Protein AF-A0A0F9YNB7-F1 (afdb_monomer)

Nearest PDB structures (foldseek):
  1le8-assembly1_B  TM=3.808E-01  e=6.053E+00  Saccharomyces cerevisiae
  2rp4-assembly1_A  TM=3.746E-01  e=2.799E+00  Drosophila melanogaster
  4u4y-assembly2_c7  TM=4.102E-01  e=6.883E+00  Saccharomyces cerevisiae S288C

Structure (mmCIF, N/CA/C/O backbone):
data_AF-A0A0F9YNB7-F1
#
_entry.id   AF-A0A0F9YNB7-F1
#
loop_
_atom_site.group_PDB
_atom_site.id
_atom_site.type_symbol
_atom_site.label_atom_id
_atom_site.label_alt_id
_atom_site.label_comp_id
_atom_site.label_asym_id
_atom_site.label_entity_id
_atom_site.label_seq_id
_atom_site.pdbx_PDB_ins_code
_atom_site.Cartn_x
_atom_site.Cartn_y
_atom_site.Cartn_z
_atom_site.occupancy
_atom_site.B_iso_or_equiv
_atom_site.auth_seq_id
_atom_site.auth_comp_id
_atom_site.auth_asym_id
_atom_site.auth_atom_id
_atom_site.pdbx_PDB_model_num
ATOM 1 N N . MET A 1 1 ? -14.348 35.117 2.933 1.00 34.31 1 MET A N 1
ATOM 2 C CA . MET A 1 1 ? -14.782 33.767 2.507 1.00 34.31 1 MET A CA 1
ATOM 3 C C . MET A 1 1 ? -13.696 32.760 2.862 1.00 34.31 1 MET A C 1
ATOM 5 O O . MET A 1 1 ? -12.648 32.767 2.231 1.00 34.31 1 MET A O 1
ATOM 9 N N . ARG A 1 2 ? -13.887 31.948 3.907 1.00 31.02 2 ARG A N 1
ATOM 10 C CA . ARG A 1 2 ? -12.967 30.849 4.240 1.00 31.02 2 ARG A CA 1
ATOM 11 C C . ARG A 1 2 ? -13.543 29.571 3.633 1.00 31.02 2 ARG A C 1
ATOM 13 O O . ARG A 1 2 ? -14.626 29.153 4.027 1.00 31.02 2 ARG A O 1
ATOM 20 N N . LYS A 1 3 ? -12.855 29.009 2.633 1.00 34.47 3 LYS A N 1
ATOM 21 C CA . LYS A 1 3 ? -13.161 27.686 2.072 1.00 34.47 3 LYS A CA 1
ATOM 22 C C . LYS A 1 3 ? -13.083 26.667 3.211 1.00 34.47 3 LYS A C 1
ATOM 24 O O . LYS A 1 3 ? -12.021 26.489 3.799 1.00 34.47 3 LYS A O 1
ATOM 29 N N . LEU A 1 4 ? -14.211 26.041 3.530 1.00 33.22 4 LEU A N 1
ATOM 30 C CA . LEU A 1 4 ? -14.267 24.866 4.390 1.00 33.22 4 LEU A CA 1
ATOM 31 C C . LEU A 1 4 ? -13.592 23.720 3.629 1.00 33.22 4 LEU A C 1
ATOM 33 O O . LEU A 1 4 ? -14.162 23.156 2.699 1.00 33.22 4 LEU A O 1
ATOM 37 N N . CYS A 1 5 ? -12.342 23.424 3.974 1.00 39.03 5 CYS A N 1
ATOM 38 C CA . CYS A 1 5 ? -11.707 22.179 3.571 1.00 39.03 5 CYS A CA 1
ATO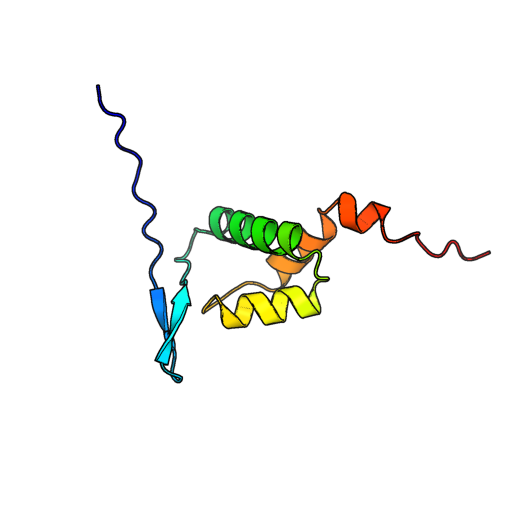M 39 C C . CYS A 1 5 ? -12.466 21.040 4.261 1.00 39.03 5 CYS A C 1
ATOM 41 O O . CYS A 1 5 ? -12.453 20.964 5.489 1.00 39.03 5 CYS A O 1
ATOM 43 N N . PHE A 1 6 ? -13.139 20.184 3.488 1.00 40.44 6 PHE A N 1
ATOM 44 C CA . PHE A 1 6 ? -13.721 18.938 3.986 1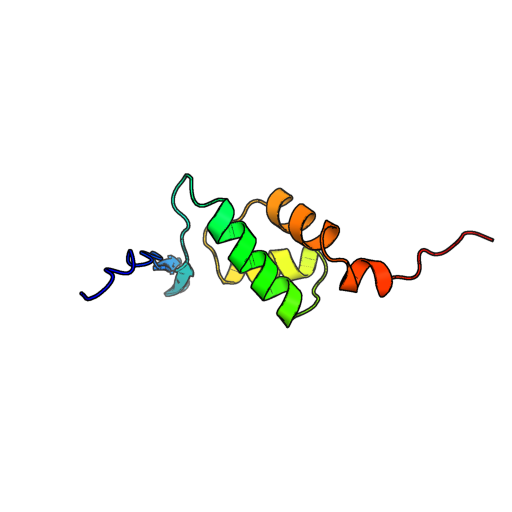.00 40.44 6 PHE A CA 1
ATOM 45 C C . PHE A 1 6 ? -12.631 18.154 4.729 1.00 40.44 6 PHE A C 1
ATOM 47 O O . PHE A 1 6 ? -11.629 17.739 4.140 1.00 40.44 6 PHE A O 1
ATOM 54 N N . GLY A 1 7 ? -12.781 18.046 6.049 1.00 39.44 7 GLY A N 1
ATOM 55 C CA . GLY A 1 7 ? -11.816 17.396 6.923 1.00 39.44 7 GLY A CA 1
ATOM 56 C C . GLY A 1 7 ? -11.657 15.927 6.546 1.00 39.44 7 GLY A C 1
ATOM 57 O O . GLY A 1 7 ? -12.621 15.169 6.559 1.00 39.44 7 GLY A O 1
ATOM 58 N N . ARG A 1 8 ? -10.421 15.532 6.226 1.00 53.91 8 ARG A N 1
ATOM 59 C CA . ARG A 1 8 ? -9.994 14.136 6.075 1.00 53.91 8 ARG A CA 1
ATOM 60 C C . ARG A 1 8 ? -10.201 13.407 7.405 1.00 53.91 8 ARG A C 1
ATOM 62 O O . ARG A 1 8 ? -9.323 13.455 8.263 1.00 53.91 8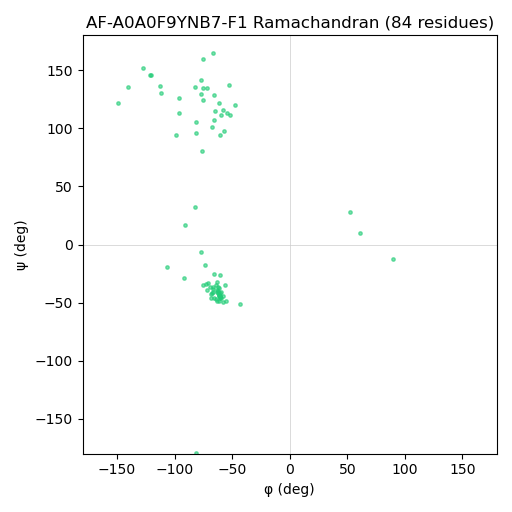 ARG A O 1
ATOM 69 N N . GLN A 1 9 ? -11.330 12.733 7.600 1.00 51.44 9 GLN A N 1
ATOM 70 C CA . GLN A 1 9 ? -11.472 11.783 8.705 1.00 51.44 9 GLN A CA 1
ATOM 71 C C . GLN A 1 9 ? -10.713 10.501 8.350 1.00 51.44 9 GLN A C 1
ATOM 73 O O . GLN A 1 9 ? -11.276 9.523 7.875 1.00 51.44 9 GLN A O 1
ATOM 78 N N . SER A 1 10 ? -9.394 10.519 8.536 1.00 57.03 10 SER A N 1
ATOM 79 C CA . SER A 1 10 ? -8.616 9.285 8.574 1.00 57.03 10 SER A CA 1
ATOM 80 C C . SER A 1 10 ? -8.746 8.687 9.967 1.00 57.03 10 SER A C 1
ATOM 82 O O . SER A 1 10 ? -8.154 9.209 10.914 1.00 57.03 10 SER A O 1
ATOM 84 N N . ASN A 1 11 ? -9.529 7.619 10.094 1.00 76.00 11 ASN A N 1
ATOM 85 C CA . ASN A 1 11 ? -9.686 6.920 11.362 1.00 76.00 11 ASN A CA 1
ATOM 86 C C . ASN A 1 11 ? -8.449 6.047 11.619 1.00 76.00 11 ASN A C 1
ATOM 88 O O . ASN A 1 11 ? -8.027 5.276 10.755 1.00 76.00 11 ASN A O 1
ATOM 92 N N . PHE A 1 12 ? -7.859 6.175 12.804 1.00 83.81 12 PHE A N 1
ATOM 93 C CA . PHE A 1 12 ? -6.771 5.321 13.273 1.00 83.81 12 PHE A CA 1
ATOM 94 C C . PHE A 1 12 ? -7.275 4.476 14.437 1.00 83.81 12 PHE A C 1
ATOM 96 O O . PHE A 1 12 ? -7.938 4.993 15.332 1.00 83.81 12 PHE A O 1
ATOM 103 N N . PHE A 1 13 ? -6.927 3.193 14.444 1.00 83.75 13 PHE A N 1
ATOM 104 C CA . PHE A 1 13 ? -7.262 2.276 15.532 1.00 83.75 13 PHE A CA 1
ATOM 105 C C . PHE A 1 13 ? -6.002 1.564 16.017 1.00 83.75 13 PHE A C 1
ATOM 107 O O . PHE A 1 13 ? -5.057 1.374 15.249 1.00 83.75 13 PHE A O 1
ATOM 114 N N . LYS A 1 14 ? -5.976 1.171 17.293 1.00 85.75 14 LYS A N 1
ATOM 115 C CA . LYS A 1 14 ? -4.921 0.297 17.815 1.00 85.75 14 LYS A CA 1
ATOM 116 C C . LYS A 1 14 ? -5.162 -1.133 17.348 1.00 85.75 14 LYS A C 1
ATOM 118 O O . LYS A 1 14 ? -6.290 -1.618 17.405 1.00 85.75 14 LYS A O 1
ATOM 123 N N . ASN A 1 15 ? -4.113 -1.803 16.884 1.00 79.94 15 ASN A N 1
ATOM 124 C CA . ASN A 1 15 ? -4.140 -3.244 16.674 1.00 79.94 15 ASN A CA 1
ATOM 125 C C . ASN A 1 15 ? -3.884 -3.994 17.998 1.00 79.94 15 ASN A C 1
ATOM 127 O O . ASN A 1 15 ? -3.696 -3.380 19.046 1.00 79.94 15 ASN A O 1
ATOM 131 N N . VAL A 1 16 ? -3.874 -5.329 17.936 1.00 82.50 16 VAL A N 1
ATOM 132 C CA . VAL A 1 16 ? -3.652 -6.211 19.101 1.00 82.50 16 VAL A CA 1
ATOM 133 C C . VAL A 1 16 ? -2.283 -5.980 19.759 1.00 82.50 16 VAL A C 1
ATOM 135 O O . VAL A 1 16 ? -2.144 -6.169 20.959 1.00 82.50 16 VAL A O 1
ATOM 138 N N . ASP A 1 17 ? -1.304 -5.491 18.994 1.00 86.50 17 ASP A N 1
ATOM 139 C CA . ASP A 1 17 ? 0.048 -5.153 19.461 1.00 86.50 17 ASP A CA 1
ATOM 140 C C . ASP A 1 17 ? 0.172 -3.681 19.914 1.00 86.50 17 ASP A C 1
ATOM 142 O O . ASP A 1 17 ? 1.268 -3.128 19.940 1.00 86.50 17 ASP A O 1
ATOM 146 N N . GLU A 1 18 ? -0.954 -3.009 20.170 1.00 84.69 18 GLU A N 1
ATOM 147 C CA . GLU A 1 18 ? -1.067 -1.592 20.551 1.00 84.69 18 GLU A CA 1
ATOM 148 C C . GLU A 1 18 ? -0.546 -0.553 19.537 1.00 84.69 18 GLU A C 1
ATOM 150 O O . GLU A 1 18 ? -0.518 0.646 19.827 1.00 84.69 18 GLU A O 1
ATOM 155 N N . ASN A 1 19 ? -0.214 -0.967 18.313 1.00 84.88 19 ASN A N 1
ATOM 156 C CA . ASN A 1 19 ? 0.215 -0.073 17.242 1.00 84.88 19 ASN A CA 1
ATOM 157 C C . ASN A 1 19 ? -0.980 0.567 16.532 1.00 84.88 19 ASN A C 1
ATOM 159 O O . ASN A 1 19 ? -1.942 -0.110 16.158 1.00 84.88 19 ASN A O 1
ATOM 163 N N . TYR A 1 20 ? -0.896 1.872 16.274 1.00 87.31 20 TYR A N 1
ATOM 164 C CA . TYR A 1 20 ? -1.916 2.575 15.504 1.00 87.31 20 TYR A CA 1
ATOM 165 C C . TYR A 1 20 ? -1.789 2.266 14.015 1.00 87.31 20 TYR A C 1
ATOM 167 O O . TYR A 1 20 ? -0.758 2.529 13.397 1.00 87.31 20 TYR A O 1
ATOM 175 N N . LYS A 1 21 ? -2.876 1.773 13.425 1.00 91.00 21 LYS A N 1
ATOM 176 C CA . LYS A 1 21 ? -3.010 1.597 11.980 1.00 91.00 21 LYS A CA 1
ATOM 177 C C . LYS A 1 21 ? -4.179 2.409 11.458 1.00 91.00 21 LYS A C 1
ATOM 179 O O . LYS A 1 21 ? -5.199 2.572 12.130 1.00 91.00 21 LYS A O 1
ATOM 184 N N . ARG A 1 22 ? -4.031 2.911 10.238 1.00 89.69 22 ARG A N 1
ATOM 185 C CA . ARG A 1 22 ? -5.087 3.642 9.545 1.00 89.69 22 ARG A CA 1
ATOM 186 C C . ARG A 1 22 ? -6.125 2.664 8.991 1.00 89.69 22 ARG A C 1
ATOM 188 O O . ARG A 1 22 ? -5.795 1.582 8.500 1.00 89.69 22 ARG A O 1
ATOM 195 N N . VAL A 1 23 ? -7.386 3.066 9.080 1.00 88.06 23 VAL A N 1
ATOM 196 C CA . VAL A 1 23 ? -8.537 2.366 8.517 1.00 88.06 23 VAL A CA 1
ATOM 197 C C . VAL A 1 23 ? -9.105 3.209 7.388 1.00 88.06 23 VAL A C 1
ATOM 199 O O . VAL A 1 23 ? -9.364 4.400 7.556 1.00 88.06 23 VAL A O 1
ATOM 202 N N . PHE A 1 24 ? -9.315 2.566 6.247 1.00 86.81 24 PHE A N 1
ATOM 203 C CA . PHE A 1 24 ? -10.112 3.114 5.163 1.00 86.81 24 PHE A CA 1
ATOM 204 C C . PHE A 1 24 ? -11.522 2.551 5.295 1.00 86.81 24 PHE A C 1
ATOM 206 O O . PHE A 1 24 ? -11.689 1.333 5.390 1.00 86.81 24 PHE A O 1
ATOM 213 N N . VAL A 1 25 ? -12.519 3.431 5.340 1.00 83.56 25 VAL A N 1
ATOM 214 C CA . VAL A 1 25 ? -13.922 3.015 5.261 1.00 83.56 25 VAL A CA 1
ATOM 215 C C . VAL A 1 25 ? -14.276 2.637 3.825 1.00 83.56 25 VAL A C 1
ATOM 217 O O . VAL A 1 25 ? -13.578 2.999 2.872 1.00 83.56 25 VAL A O 1
ATOM 220 N N . GLU A 1 26 ? -15.343 1.858 3.683 1.00 79.81 26 GLU A N 1
ATOM 221 C CA . GLU A 1 26 ? -15.857 1.436 2.384 1.00 79.81 26 GLU A CA 1
ATOM 222 C C . GLU A 1 26 ? -16.080 2.646 1.458 1.00 79.81 26 GLU A C 1
ATOM 224 O O . GLU A 1 26 ? -16.535 3.703 1.891 1.00 79.81 26 GLU A O 1
ATOM 229 N N . GLY A 1 27 ? -15.689 2.509 0.188 1.00 82.38 27 GLY A N 1
ATOM 230 C CA . GLY A 1 27 ? -15.752 3.586 -0.807 1.00 82.38 27 GLY A CA 1
ATOM 231 C C . GLY A 1 27 ? -14.508 4.481 -0.902 1.00 82.38 27 GLY A C 1
ATOM 232 O O . GLY A 1 27 ? -14.354 5.168 -1.907 1.00 82.38 27 GLY A O 1
ATOM 233 N N . MET A 1 28 ? -13.565 4.429 0.050 1.00 88.19 28 MET A N 1
ATOM 234 C CA . MET A 1 28 ? -12.327 5.240 0.020 1.00 88.19 28 MET A CA 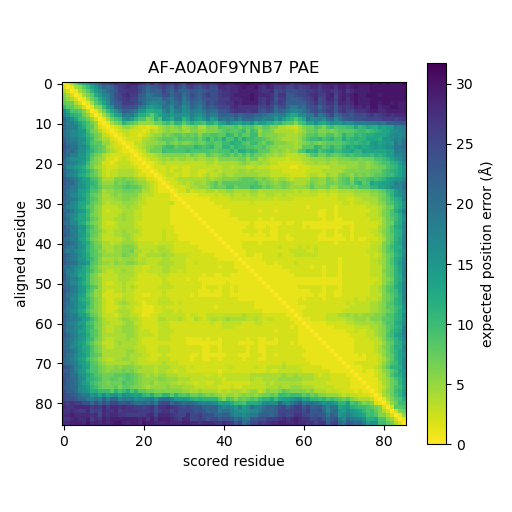1
ATOM 235 C C . MET A 1 28 ? -11.197 4.650 -0.850 1.00 88.19 28 MET A C 1
ATOM 237 O O . MET A 1 28 ? -10.007 4.760 -0.531 1.00 88.19 28 MET A O 1
ATOM 241 N N . THR A 1 29 ? -11.535 3.954 -1.937 1.00 88.88 29 THR A N 1
ATOM 242 C CA . THR A 1 29 ? 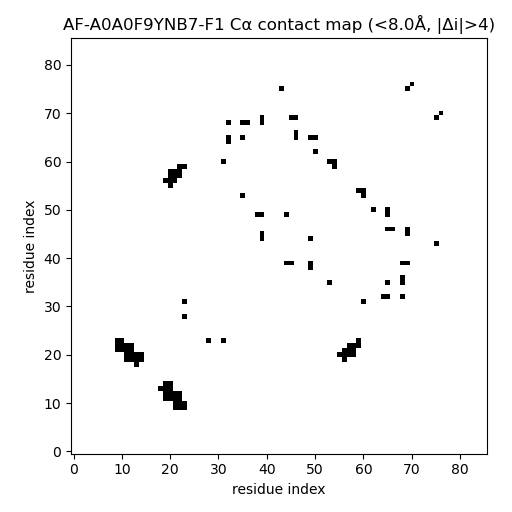-10.545 3.264 -2.782 1.00 88.88 29 THR A CA 1
ATOM 243 C C . THR A 1 29 ? -9.580 4.246 -3.451 1.00 88.88 29 THR A C 1
ATOM 245 O O . THR A 1 29 ? -8.392 3.946 -3.582 1.00 88.88 29 THR A O 1
ATOM 248 N N . THR A 1 30 ? -10.053 5.434 -3.833 1.00 90.75 30 THR A N 1
ATOM 249 C CA . THR A 1 30 ? -9.220 6.465 -4.471 1.00 90.75 30 THR A CA 1
ATOM 250 C C . THR A 1 30 ? -8.189 7.034 -3.498 1.00 90.75 30 THR A C 1
ATOM 252 O O . THR A 1 30 ? -7.008 7.121 -3.831 1.00 90.75 30 THR A O 1
ATOM 255 N N . GLU A 1 31 ? -8.596 7.371 -2.276 1.00 90.50 31 GLU A N 1
ATOM 256 C CA . GLU A 1 31 ? -7.706 7.856 -1.219 1.00 90.50 31 GLU A CA 1
ATOM 257 C C . GLU A 1 31 ? -6.665 6.801 -0.858 1.00 90.50 31 GLU A C 1
ATOM 259 O O . GLU A 1 31 ? -5.476 7.105 -0.744 1.00 90.50 31 GLU A O 1
ATOM 264 N N . MET A 1 32 ? -7.104 5.548 -0.748 1.00 92.62 32 MET A N 1
ATOM 265 C CA . MET A 1 32 ? -6.223 4.416 -0.511 1.00 92.62 32 MET A CA 1
ATOM 266 C C . MET A 1 32 ? -5.182 4.276 -1.632 1.00 92.62 32 MET A C 1
ATOM 268 O O . MET A 1 32 ? -3.991 4.143 -1.349 1.00 92.62 32 MET A O 1
ATOM 272 N N . LYS A 1 33 ? -5.597 4.373 -2.904 1.00 94.94 33 LYS A N 1
ATOM 273 C CA . LYS A 1 33 ? -4.682 4.336 -4.057 1.00 94.94 33 LYS A CA 1
ATOM 274 C C . LYS A 1 33 ? -3.666 5.477 -4.005 1.00 94.94 33 LYS A C 1
ATOM 276 O O . LYS A 1 33 ? -2.479 5.224 -4.193 1.00 94.94 33 LYS A O 1
ATOM 281 N N . LEU A 1 34 ? -4.097 6.700 -3.691 1.00 94.69 34 LEU A N 1
ATOM 282 C CA . LEU A 1 34 ? -3.214 7.868 -3.576 1.00 94.69 34 LEU A CA 1
ATOM 283 C C . LEU A 1 34 ? -2.163 7.708 -2.468 1.00 94.69 34 LEU A C 1
ATOM 285 O O . LEU A 1 34 ? -0.991 8.045 -2.667 1.00 94.69 34 LEU A O 1
ATOM 289 N N . GLU A 1 35 ? -2.546 7.172 -1.310 1.00 94.38 35 GLU A N 1
ATOM 290 C CA . GLU A 1 35 ? -1.591 6.904 -0.233 1.00 94.38 35 GLU A CA 1
ATOM 291 C C . GLU A 1 35 ? -0.572 5.831 -0.625 1.00 94.38 35 GLU A C 1
ATOM 293 O O . GLU A 1 35 ? 0.634 6.038 -0.464 1.00 94.38 35 GLU A O 1
ATOM 298 N N . VAL A 1 36 ? -1.025 4.721 -1.215 1.00 96.31 36 VAL A N 1
ATOM 299 C CA . VAL A 1 36 ? -0.126 3.655 -1.681 1.00 96.31 36 VAL A CA 1
ATOM 300 C C . VAL A 1 36 ? 0.808 4.163 -2.783 1.00 96.31 36 VAL A C 1
ATOM 302 O O . VAL A 1 36 ? 1.997 3.845 -2.759 1.00 96.31 36 VAL A O 1
ATOM 305 N N . GLN A 1 37 ? 0.327 5.000 -3.708 1.00 96.88 37 GLN A N 1
ATOM 306 C CA . GLN A 1 37 ? 1.168 5.661 -4.715 1.00 96.88 37 GLN A CA 1
ATOM 307 C C . GLN A 1 37 ? 2.235 6.546 -4.070 1.00 96.88 37 GLN A C 1
ATOM 309 O O . GLN A 1 37 ? 3.390 6.524 -4.496 1.00 96.88 37 GLN A O 1
ATOM 314 N N . THR A 1 38 ? 1.876 7.296 -3.028 1.00 95.88 38 THR A N 1
ATOM 315 C CA . THR A 1 38 ? 2.817 8.154 -2.297 1.00 95.88 38 THR A CA 1
ATOM 316 C C . THR A 1 38 ? 3.904 7.318 -1.617 1.00 95.88 38 THR A C 1
ATOM 318 O O . THR A 1 38 ? 5.093 7.597 -1.784 1.00 95.88 38 THR A O 1
ATOM 321 N N . LEU A 1 39 ? 3.517 6.242 -0.923 1.00 96.44 39 LEU A N 1
ATOM 322 C CA . LEU A 1 39 ? 4.456 5.307 -0.297 1.00 96.44 39 LEU A CA 1
ATOM 323 C C . LEU A 1 39 ? 5.372 4.633 -1.322 1.00 96.44 39 LEU A C 1
ATOM 325 O O . LEU A 1 39 ? 6.582 4.535 -1.097 1.00 96.44 39 LEU A O 1
ATOM 329 N N . HIS A 1 40 ? 4.808 4.187 -2.447 1.00 97.12 40 HIS A N 1
ATOM 330 C CA . HIS A 1 40 ? 5.563 3.564 -3.524 1.00 97.12 40 HIS A CA 1
ATOM 331 C C . HIS A 1 40 ? 6.591 4.529 -4.111 1.00 97.12 40 HIS A C 1
ATOM 333 O O . HIS A 1 40 ? 7.755 4.163 -4.197 1.00 97.12 40 HIS A O 1
ATOM 339 N N . ARG A 1 41 ? 6.207 5.768 -4.442 1.00 94.81 41 ARG A N 1
ATOM 340 C CA . ARG A 1 41 ? 7.128 6.772 -5.003 1.00 94.81 41 ARG A CA 1
ATOM 341 C C . ARG A 1 41 ? 8.265 7.132 -4.052 1.00 94.81 41 ARG A C 1
ATOM 343 O O . ARG A 1 41 ? 9.383 7.350 -4.503 1.00 94.81 41 ARG A O 1
ATOM 350 N N . HIS A 1 42 ? 7.994 7.182 -2.749 1.00 95.88 42 HIS A N 1
ATOM 351 C CA . HIS A 1 42 ? 9.019 7.499 -1.757 1.00 95.88 42 HIS A CA 1
ATOM 352 C C . HIS A 1 42 ? 10.060 6.378 -1.607 1.00 95.88 42 HIS A C 1
ATOM 354 O O . HIS A 1 42 ? 11.241 6.651 -1.427 1.00 95.88 42 HIS A O 1
ATOM 360 N N . ASN A 1 43 ? 9.632 5.115 -1.698 1.00 94.75 43 ASN A N 1
ATOM 361 C CA . ASN A 1 43 ? 10.486 3.962 -1.391 1.00 94.75 43 ASN A CA 1
ATOM 362 C C . ASN A 1 43 ? 10.960 3.176 -2.625 1.00 94.75 43 ASN A C 1
ATOM 364 O O . ASN A 1 43 ? 11.895 2.386 -2.531 1.00 94.75 43 ASN A O 1
ATOM 368 N N . ASN A 1 44 ? 10.283 3.334 -3.763 1.00 94.19 44 ASN A N 1
ATOM 369 C CA . ASN A 1 44 ? 10.441 2.554 -4.996 1.00 94.19 44 ASN A CA 1
ATOM 370 C C . ASN A 1 44 ? 10.359 1.030 -4.781 1.00 94.19 44 ASN A C 1
ATOM 372 O O . ASN A 1 44 ? 10.944 0.234 -5.514 1.00 94.19 44 ASN A O 1
ATOM 376 N N . TYR A 1 45 ? 9.631 0.599 -3.748 1.00 95.56 45 TYR A N 1
ATOM 377 C CA . TYR A 1 45 ? 9.486 -0.815 -3.420 1.00 95.56 45 TYR A CA 1
ATOM 378 C C . TYR A 1 45 ? 8.603 -1.540 -4.432 1.00 95.56 45 TYR A C 1
ATOM 380 O O . TYR A 1 45 ? 7.503 -1.087 -4.747 1.00 95.56 45 TYR A O 1
ATOM 388 N N . GLY A 1 46 ? 9.054 -2.719 -4.865 1.00 93.12 46 GLY A N 1
ATOM 389 C CA . GLY A 1 46 ? 8.231 -3.647 -5.636 1.00 93.12 46 GLY A CA 1
ATOM 390 C C . GLY A 1 46 ? 7.065 -4.220 -4.821 1.00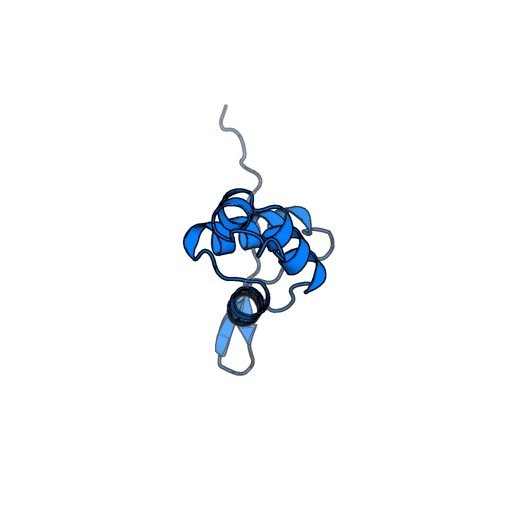 93.12 46 GLY A C 1
ATOM 391 O O . GLY A 1 46 ? 7.060 -4.180 -3.587 1.00 93.12 46 GLY A O 1
ATOM 392 N N . HIS A 1 47 ? 6.100 -4.811 -5.528 1.00 94.12 47 HIS A N 1
ATOM 393 C CA . HIS A 1 47 ? 4.801 -5.255 -5.007 1.00 94.12 47 HIS A CA 1
ATOM 394 C C . HIS A 1 47 ? 4.851 -5.973 -3.645 1.00 94.12 47 HIS A C 1
ATOM 396 O O . HIS A 1 47 ? 4.134 -5.581 -2.728 1.00 94.12 47 HIS A O 1
ATOM 402 N N . ASN A 1 48 ? 5.700 -6.993 -3.470 1.00 96.00 48 ASN A N 1
ATOM 403 C CA . ASN A 1 48 ? 5.721 -7.771 -2.223 1.00 96.00 48 ASN A CA 1
ATOM 404 C C . ASN A 1 48 ? 6.219 -6.955 -1.020 1.00 96.00 48 ASN A C 1
ATOM 406 O O . ASN A 1 48 ? 5.637 -7.033 0.063 1.00 96.00 48 ASN A O 1
ATOM 410 N N . ARG A 1 49 ? 7.271 -6.149 -1.208 1.00 96.62 49 ARG A N 1
ATOM 411 C CA . ARG A 1 49 ? 7.830 -5.315 -0.136 1.00 96.62 49 ARG A CA 1
ATOM 412 C C . ARG A 1 49 ? 6.894 -4.154 0.196 1.00 96.62 49 ARG A C 1
ATOM 414 O O . ARG A 1 49 ? 6.683 -3.863 1.370 1.00 96.62 49 ARG A O 1
ATOM 421 N N . LEU A 1 50 ? 6.275 -3.555 -0.821 1.00 97.50 50 LEU A N 1
ATOM 422 C CA . LEU A 1 50 ? 5.258 -2.523 -0.634 1.00 97.50 50 LEU A CA 1
ATOM 423 C C . LEU A 1 50 ? 4.021 -3.069 0.093 1.00 97.50 50 LEU A C 1
ATOM 425 O O . LEU A 1 50 ? 3.520 -2.414 1.001 1.00 97.50 50 LEU A O 1
ATOM 429 N N . TYR A 1 51 ? 3.565 -4.283 -0.235 1.00 96.94 51 TYR A N 1
ATOM 430 C CA . TYR A 1 51 ? 2.469 -4.933 0.489 1.00 96.94 51 TYR A CA 1
ATOM 431 C C . TYR A 1 51 ? 2.809 -5.164 1.963 1.00 96.94 51 TYR A C 1
ATOM 433 O O . TYR A 1 51 ? 1.986 -4.870 2.828 1.00 96.94 51 TYR A O 1
ATOM 441 N N . GLY A 1 52 ? 4.030 -5.621 2.262 1.00 96.50 52 GLY A N 1
ATOM 442 C CA . GLY A 1 52 ? 4.513 -5.760 3.637 1.00 96.50 52 GLY A CA 1
ATOM 443 C C . GLY A 1 52 ? 4.425 -4.450 4.426 1.00 96.50 52 GLY A C 1
ATOM 444 O O . GLY A 1 52 ? 3.847 -4.437 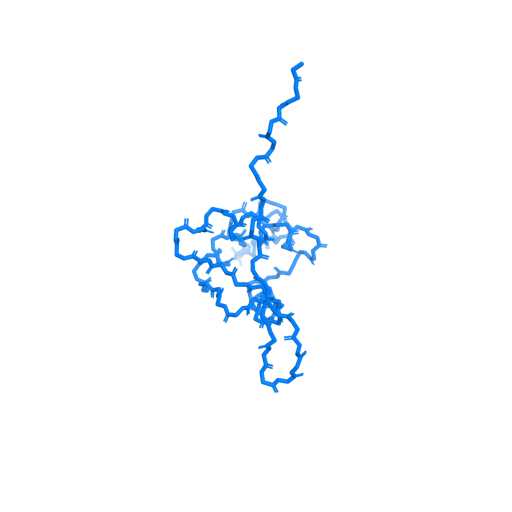5.512 1.00 96.50 52 GLY A O 1
ATOM 445 N N . LEU A 1 53 ? 4.910 -3.349 3.842 1.00 95.75 53 LEU A N 1
ATOM 446 C CA . LEU A 1 53 ? 4.813 -2.010 4.432 1.00 95.75 53 LEU A CA 1
ATOM 447 C C . LEU A 1 53 ? 3.352 -1.580 4.637 1.00 95.75 53 LEU A C 1
ATOM 449 O O . LEU A 1 53 ? 2.976 -1.136 5.718 1.00 95.75 53 LEU A O 1
ATOM 453 N N . CYS A 1 54 ? 2.494 -1.775 3.634 1.00 95.75 54 CYS A N 1
ATOM 454 C CA . CYS A 1 54 ? 1.081 -1.412 3.730 1.00 95.75 54 CYS A CA 1
ATOM 455 C C . CYS A 1 54 ? 0.359 -2.186 4.846 1.00 95.75 54 CYS A C 1
ATOM 457 O O . CYS A 1 54 ? -0.440 -1.595 5.563 1.00 95.75 54 CYS A O 1
ATOM 459 N N . LYS A 1 55 ? 0.671 -3.470 5.076 1.00 94.19 55 LYS A N 1
ATOM 460 C CA . LYS A 1 55 ? 0.095 -4.225 6.209 1.00 94.19 55 LYS A CA 1
ATOM 461 C C . LYS A 1 55 ? 0.533 -3.708 7.581 1.00 94.19 55 LYS A C 1
ATOM 463 O O . LYS A 1 55 ? -0.144 -3.977 8.575 1.00 94.19 55 LYS A O 1
ATOM 468 N N . GLN A 1 56 ? 1.688 -3.052 7.672 1.00 92.88 56 GLN A N 1
ATOM 469 C CA . GLN A 1 56 ? 2.143 -2.444 8.923 1.00 92.88 56 GLN A CA 1
ATOM 470 C C . GLN A 1 56 ? 1.374 -1.154 9.214 1.00 92.88 56 GLN A C 1
ATOM 472 O O . GLN A 1 56 ? 1.055 -0.900 10.368 1.00 92.88 56 GLN A O 1
ATOM 477 N N . LEU A 1 57 ? 1.024 -0.393 8.175 1.00 92.00 57 LEU A N 1
ATOM 478 C CA . LEU A 1 57 ? 0.391 0.923 8.297 1.00 92.00 57 LEU A CA 1
ATOM 479 C C . LEU A 1 57 ? -1.143 0.877 8.287 1.00 92.00 57 LEU A C 1
ATOM 481 O O . LEU A 1 57 ? -1.789 1.736 8.889 1.00 92.00 57 LEU A O 1
ATOM 485 N N . TYR A 1 58 ? -1.729 -0.115 7.618 1.00 92.50 58 TYR A N 1
ATOM 486 C CA . TYR A 1 58 ? -3.163 -0.196 7.355 1.00 92.50 58 TYR A CA 1
ATOM 487 C C . TYR A 1 58 ? -3.771 -1.477 7.922 1.00 92.50 58 TYR A C 1
ATOM 489 O O . TYR A 1 58 ? -3.143 -2.538 7.911 1.00 92.50 58 TYR A O 1
ATOM 497 N N . PHE A 1 59 ? -5.017 -1.389 8.390 1.00 90.44 59 PHE A N 1
ATOM 498 C CA . PHE A 1 59 ? -5.780 -2.571 8.812 1.00 90.44 59 PHE A CA 1
ATOM 499 C C . PHE A 1 59 ? -6.146 -3.478 7.641 1.00 90.44 59 PHE A C 1
ATOM 501 O O . PHE A 1 59 ? -6.045 -4.697 7.746 1.00 90.44 59 PHE A O 1
ATOM 508 N N . SER A 1 60 ? -6.565 -2.876 6.531 1.00 89.44 60 SER A N 1
ATOM 509 C CA . SER A 1 60 ? -6.939 -3.582 5.313 1.00 89.44 60 SER A CA 1
ATOM 510 C C . SER A 1 60 ? -6.434 -2.812 4.103 1.00 89.44 60 SER A C 1
ATOM 512 O O . SER A 1 60 ? -6.532 -1.586 4.047 1.00 89.44 60 SER A O 1
ATOM 514 N N . ILE A 1 61 ? -5.862 -3.545 3.153 1.00 92.06 61 ILE A N 1
ATOM 515 C CA . ILE A 1 61 ? -5.370 -3.021 1.883 1.00 92.06 61 ILE A CA 1
ATOM 516 C C . ILE A 1 61 ? -5.516 -4.125 0.818 1.00 92.06 61 ILE A C 1
ATOM 518 O O . ILE A 1 61 ? -4.966 -5.221 0.991 1.00 92.06 61 ILE A O 1
ATOM 522 N N . PRO A 1 62 ? -6.252 -3.895 -0.285 1.00 93.62 62 PRO A N 1
ATOM 523 C CA . PRO A 1 62 ? -6.373 -4.871 -1.356 1.00 93.62 62 PRO A CA 1
ATOM 524 C C . PRO A 1 62 ? -5.030 -5.080 -2.048 1.00 93.62 62 PRO A C 1
ATOM 526 O O . PRO A 1 62 ? -4.390 -4.138 -2.515 1.00 93.62 62 PRO A O 1
ATOM 529 N N . ARG A 1 63 ? -4.611 -6.340 -2.182 1.00 94.88 63 ARG A N 1
ATOM 530 C CA . ARG A 1 63 ? -3.356 -6.671 -2.870 1.00 94.88 63 ARG A CA 1
ATOM 531 C C . ARG A 1 63 ? -3.375 -6.272 -4.351 1.00 94.88 63 ARG A C 1
ATOM 533 O O . ARG A 1 63 ? -2.344 -5.881 -4.889 1.00 94.88 63 ARG A O 1
ATOM 540 N N . LEU A 1 64 ? -4.551 -6.327 -4.982 1.00 95.44 64 LEU A N 1
ATOM 541 C CA . LEU A 1 64 ? -4.761 -5.884 -6.364 1.00 95.44 64 LEU A CA 1
ATOM 542 C C . LEU A 1 64 ? -4.447 -4.394 -6.541 1.00 95.44 64 LEU A C 1
ATOM 544 O O . LEU A 1 64 ? -3.700 -4.050 -7.448 1.00 95.44 64 LEU A O 1
ATOM 548 N N . LEU A 1 65 ? -4.897 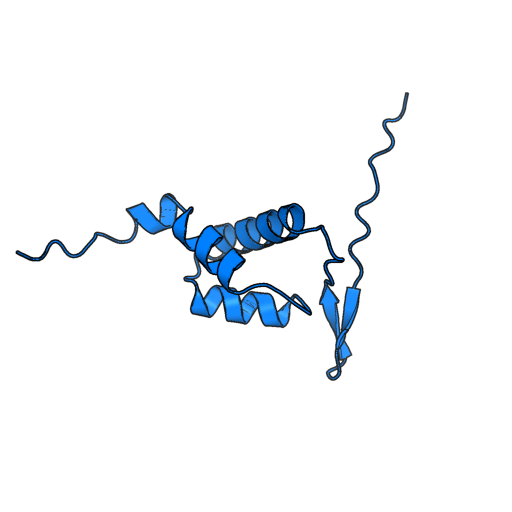-3.541 -5.616 1.00 95.44 65 LEU A N 1
ATOM 549 C CA . LEU A 1 65 ? -4.619 -2.102 -5.651 1.00 95.44 65 LEU A CA 1
ATOM 550 C C . LEU A 1 65 ? -3.111 -1.818 -5.601 1.00 95.44 65 LEU A C 1
ATOM 552 O O . LEU A 1 65 ? -2.608 -0.981 -6.342 1.00 95.44 65 LEU A O 1
ATOM 556 N N . ILE A 1 66 ? -2.355 -2.551 -4.781 1.00 96.38 66 ILE A N 1
ATOM 557 C CA . ILE A 1 66 ? -0.892 -2.395 -4.727 1.00 96.38 66 ILE A CA 1
ATOM 558 C C . ILE A 1 66 ? -0.239 -2.843 -6.036 1.00 96.38 66 ILE A C 1
ATOM 560 O O . ILE A 1 66 ? 0.691 -2.195 -6.517 1.00 96.38 66 ILE A O 1
ATOM 564 N N . ARG A 1 67 ? -0.717 -3.947 -6.622 1.00 96.19 67 ARG A N 1
ATOM 565 C CA . ARG A 1 67 ? -0.228 -4.432 -7.917 1.00 96.19 67 ARG A CA 1
ATOM 566 C C . ARG A 1 67 ? -0.454 -3.395 -9.017 1.00 96.19 67 ARG A C 1
ATOM 568 O O . ARG A 1 67 ? 0.476 -3.151 -9.780 1.00 96.19 67 ARG A O 1
ATOM 575 N N . GLU A 1 68 ? -1.635 -2.784 -9.070 1.00 95.81 68 GLU A N 1
ATOM 576 C CA . GLU A 1 68 ? -1.947 -1.691 -9.999 1.00 95.81 68 GLU A CA 1
ATOM 577 C C . GLU A 1 68 ? -0.990 -0.513 -9.813 1.00 95.81 68 GLU A C 1
ATOM 579 O O . GLU A 1 68 ? -0.363 -0.080 -10.774 1.00 95.81 68 GLU A O 1
ATOM 584 N N . VAL A 1 69 ? -0.788 -0.053 -8.573 1.00 96.12 69 VAL A N 1
ATOM 585 C CA . VAL A 1 69 ? 0.127 1.062 -8.282 1.00 96.12 69 VAL A CA 1
ATOM 586 C C . VAL A 1 69 ? 1.553 0.782 -8.757 1.00 96.12 69 VAL A C 1
ATOM 588 O O . VAL A 1 69 ? 2.184 1.658 -9.346 1.00 96.12 69 VAL A O 1
ATOM 591 N N . CYS A 1 70 ? 2.074 -0.423 -8.517 1.00 94.38 70 CYS A N 1
ATOM 592 C CA . CYS A 1 70 ? 3.407 -0.786 -8.996 1.00 94.38 70 CYS A CA 1
ATOM 593 C C . CYS A 1 70 ? 3.472 -0.870 -10.529 1.00 94.38 70 CYS A C 1
ATOM 595 O O . CYS A 1 70 ? 4.484 -0.480 -11.104 1.00 94.38 70 CYS A O 1
ATOM 597 N N . ALA A 1 71 ? 2.423 -1.378 -11.183 1.00 93.31 71 ALA A N 1
ATOM 598 C CA . ALA A 1 71 ? 2.372 -1.517 -12.638 1.00 93.31 71 ALA A CA 1
ATOM 599 C C . ALA A 1 71 ? 2.251 -0.164 -13.363 1.00 93.31 71 ALA A C 1
ATOM 601 O O . ALA A 1 71 ? 2.817 0.006 -14.436 1.00 93.31 71 ALA A O 1
ATOM 602 N N . GLU A 1 72 ? 1.561 0.808 -12.762 1.00 94.44 72 GLU A N 1
ATOM 603 C CA . GLU A 1 72 ? 1.387 2.169 -13.294 1.00 94.44 72 GLU A CA 1
ATOM 604 C C . GLU A 1 72 ? 2.630 3.066 -13.101 1.00 94.44 72 GLU A C 1
ATOM 606 O O . GLU A 1 72 ? 2.670 4.203 -13.577 1.00 94.44 72 GLU A O 1
ATOM 611 N N . CYS A 1 73 ? 3.655 2.602 -12.378 1.00 94.12 73 CYS A N 1
ATOM 612 C CA . CYS A 1 73 ? 4.829 3.413 -12.071 1.00 94.12 73 CYS A CA 1
ATOM 613 C C . CYS A 1 73 ? 5.835 3.440 -13.233 1.00 94.12 73 CYS A C 1
ATOM 615 O O . CYS A 1 73 ? 6.722 2.591 -13.336 1.00 94.12 73 CYS A O 1
ATOM 617 N N . ASN A 1 74 ? 5.753 4.482 -14.064 1.00 90.12 74 ASN A N 1
ATOM 618 C CA . ASN A 1 74 ? 6.657 4.688 -15.205 1.00 90.12 74 ASN A CA 1
ATOM 619 C C . ASN A 1 74 ? 8.147 4.712 -14.820 1.00 90.12 74 ASN A C 1
ATOM 621 O O . ASN A 1 74 ? 8.978 4.212 -15.573 1.00 90.12 74 ASN A O 1
ATOM 625 N N . ILE A 1 75 ? 8.489 5.252 -13.645 1.00 90.12 75 ILE A N 1
ATOM 626 C CA . ILE A 1 75 ? 9.879 5.310 -13.163 1.00 90.12 75 ILE A CA 1
ATOM 627 C C . ILE A 1 75 ? 10.420 3.891 -12.956 1.00 90.12 75 ILE A C 1
ATOM 629 O O . ILE A 1 75 ? 11.493 3.549 -13.447 1.00 90.12 75 ILE A O 1
ATOM 633 N N . CYS A 1 76 ? 9.655 3.040 -12.267 1.00 90.50 76 CYS A N 1
ATOM 634 C CA . CYS A 1 76 ? 10.043 1.651 -12.048 1.00 90.50 76 CYS A CA 1
ATOM 635 C C . CYS A 1 76 ? 10.061 0.848 -13.354 1.00 90.50 76 CYS A C 1
ATOM 637 O O . CYS A 1 76 ? 10.953 0.021 -13.530 1.00 90.50 76 CYS A O 1
ATOM 639 N N . ALA A 1 77 ? 9.124 1.110 -14.271 1.00 87.06 77 ALA A N 1
ATOM 640 C CA . ALA A 1 77 ? 9.086 0.462 -15.580 1.00 87.06 77 ALA A CA 1
ATOM 641 C C . ALA A 1 77 ? 10.338 0.773 -16.419 1.00 87.06 77 ALA A C 1
ATOM 643 O O . ALA A 1 77 ? 10.888 -0.121 -17.051 1.00 87.06 77 ALA A O 1
ATOM 644 N N . GLN A 1 78 ? 10.827 2.016 -16.388 1.00 86.75 78 GLN A N 1
ATOM 645 C CA . GLN A 1 78 ? 12.057 2.410 -17.084 1.00 86.75 78 GLN A CA 1
ATOM 646 C C . GLN A 1 78 ? 13.325 1.872 -16.407 1.00 86.75 78 GLN A C 1
ATOM 648 O O . GLN A 1 78 ? 14.295 1.545 -17.087 1.00 86.75 78 GLN A O 1
ATOM 653 N N . ALA A 1 79 ? 13.325 1.770 -15.076 1.00 84.25 79 ALA A N 1
ATOM 654 C CA . ALA A 1 79 ? 14.469 1.291 -14.301 1.00 84.25 79 ALA A CA 1
ATOM 655 C C . ALA A 1 79 ? 14.692 -0.228 -14.400 1.00 84.25 79 ALA A C 1
ATOM 657 O O . ALA A 1 79 ? 15.771 -0.709 -14.056 1.00 84.25 79 ALA A O 1
ATOM 658 N N . GLN A 1 80 ? 13.691 -0.990 -14.847 1.00 74.31 80 GLN A N 1
ATOM 659 C CA . GLN A 1 80 ? 13.835 -2.411 -15.137 1.00 74.31 80 GLN A CA 1
ATOM 660 C C . GLN A 1 80 ? 14.029 -2.590 -16.642 1.00 74.31 80 GLN A C 1
ATOM 662 O O . GLN A 1 80 ? 13.038 -2.673 -17.371 1.00 74.31 80 GLN A O 1
ATOM 667 N N . PRO A 1 81 ? 15.277 -2.667 -17.144 1.00 62.97 81 PRO A N 1
ATOM 668 C CA . PRO A 1 81 ? 15.486 -3.085 -18.515 1.00 62.97 81 PRO A CA 1
ATOM 669 C C . PRO A 1 81 ? 14.902 -4.489 -18.636 1.00 62.97 81 PRO A C 1
ATOM 671 O O . PRO A 1 81 ? 15.392 -5.437 -18.017 1.00 62.97 81 PRO A O 1
ATOM 674 N N . ILE A 1 82 ? 13.808 -4.607 -19.391 1.00 65.88 82 ILE A N 1
ATOM 675 C CA . ILE A 1 82 ? 13.266 -5.893 -19.817 1.00 65.88 82 ILE A CA 1
ATOM 676 C C . ILE A 1 82 ? 14.469 -6.665 -20.351 1.00 65.88 82 ILE A C 1
ATOM 678 O O . ILE A 1 82 ? 15.141 -6.175 -21.263 1.00 65.88 82 ILE A O 1
ATOM 682 N N . LYS A 1 83 ? 14.781 -7.823 -19.753 1.00 57.84 83 LYS A N 1
ATOM 683 C CA . LYS A 1 83 ? 15.723 -8.765 -20.355 1.00 57.84 83 LYS A CA 1
ATOM 684 C C . LYS A 1 83 ? 15.149 -9.078 -21.730 1.00 57.84 83 LYS A C 1
ATOM 686 O O . LYS A 1 83 ? 14.202 -9.848 -21.837 1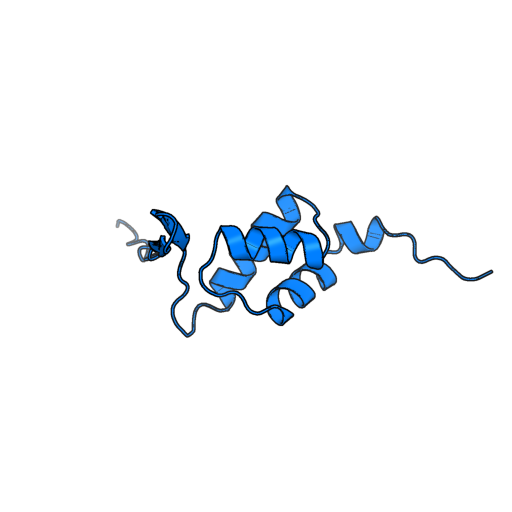.00 57.84 83 LYS A O 1
ATOM 691 N N . ARG A 1 84 ? 15.646 -8.401 -22.763 1.00 49.62 84 ARG A N 1
ATOM 692 C CA . ARG A 1 84 ? 15.431 -8.832 -24.135 1.00 49.62 84 ARG A CA 1
ATOM 693 C C . ARG A 1 84 ? 16.181 -10.150 -24.207 1.00 49.62 84 ARG A C 1
ATOM 695 O O . ARG A 1 84 ? 17.401 -10.151 -24.069 1.00 49.62 84 ARG A O 1
ATOM 702 N N . GLU A 1 85 ? 15.440 -11.248 -24.257 1.00 50.38 85 GLU A N 1
ATOM 703 C CA . GLU A 1 85 ? 15.997 -12.535 -24.650 1.00 50.38 85 GLU A CA 1
ATOM 704 C C . GLU A 1 85 ? 16.650 -12.306 -26.021 1.00 50.38 85 GLU A C 1
ATOM 706 O O . GLU A 1 85 ? 15.977 -11.888 -26.966 1.00 50.38 85 GLU A O 1
ATOM 711 N N . ILE A 1 86 ? 17.980 -12.419 -26.057 1.00 44.97 86 ILE A N 1
ATOM 712 C CA . ILE A 1 86 ? 18.782 -12.525 -27.280 1.00 44.97 86 ILE A CA 1
ATOM 713 C C . ILE A 1 86 ? 19.026 -14.012 -27.485 1.00 44.97 86 ILE A C 1
ATOM 715 O O . ILE A 1 86 ? 19.402 -14.660 -26.478 1.00 44.97 86 ILE A O 1
#

Mean predicted aligned error: 8.34 Å

Radius of gyration: 16.17 Å; Cα contacts (8 Å, |Δi|>4): 61; chains: 1; bounding box: 35×46×48 Å

Organism: NCBI:txid40302

Sequence (86 aa):
MRKLCFGRQSNFFKNVDENYKRVFVEGMTTEMKLEVQTLHRHNNYGHNRLYGLCKQLYFSIPRLLIREVCAECNICAQAQPIKREI

pLDDT: mean 82.84, std 18.58, range [31.02, 97.5]

Secondary structure (DSSP, 8-state):
----------EEEE-TTS-EEEEPPTTTHHHHHHHHHHHHHHH---HHHHHHHHHHHBS---HHHHHHHHHT-HHHHHHS------

Foldseek 3Di:
DDPPDPDPPFDWDQDPVRDTATEDDPPCLVVLLVVLLVVCVVPVDDLVVSVVVNVNRHVDDDSVSSNVSNVPDPVNVVVDDDPPDD

Solvent-accessible surface area (backbone atoms only — not comparable to full-atom values): 5450 Å² total; per-residue (Å²): 137,82,84,80,72,81,77,81,84,72,47,68,45,66,47,97,87,68,47,71,21,40,47,75,61,92,87,43,60,66,61,51,49,53,52,52,44,51,53,32,71,76,66,69,46,55,54,72,61,41,49,57,52,46,60,67,47,25,77,71,76,64,67,64,60,48,46,51,49,53,71,69,31,65,69,61,57,67,72,48,73,74,81,72,87,125